Protein AF-A0A967IRJ4-F1 (afdb_monomer)

Mean predicted aligned error: 6.06 Å

Foldseek 3Di:
DDPQQDFKDKDFPVDDDDPVQVVQWDFPDDDPGITIIGRNNHDHQKAWAQAEDEDQDPVVVVVCVVVVVDDPNHYDYFHPVVDVVVDDDDRAFHWDWDWPDDDDQDTDIDIGGPDHIDMDGPDDDDPPDWDDDVNHTDDDTD

Structure (mmCIF, N/CA/C/O backbone):
data_AF-A0A967IRJ4-F1
#
_entry.id   AF-A0A967IRJ4-F1
#
loop_
_atom_site.group_PDB
_atom_site.id
_atom_site.type_symbol
_atom_site.label_atom_id
_atom_site.label_alt_id
_atom_site.label_comp_id
_atom_site.label_asym_id
_atom_site.label_entity_id
_atom_site.label_seq_id
_atom_site.pdbx_PDB_ins_code
_atom_site.Cartn_x
_atom_site.Cartn_y
_atom_site.Cartn_z
_atom_site.occupancy
_atom_site.B_iso_or_equiv
_atom_site.auth_seq_id
_atom_site.auth_comp_id
_atom_site.auth_asym_id
_atom_site.auth_atom_id
_atom_site.pdbx_PDB_model_num
ATOM 1 N N . MET A 1 1 ? 10.699 7.679 -10.648 1.00 44.59 1 MET A N 1
ATOM 2 C CA . MET A 1 1 ? 9.429 7.445 -9.926 1.00 44.59 1 MET A CA 1
ATOM 3 C C . MET A 1 1 ? 9.327 5.943 -9.768 1.00 44.59 1 MET A C 1
ATOM 5 O O . MET A 1 1 ? 9.121 5.266 -10.766 1.00 44.59 1 MET A O 1
ATOM 9 N N . SER A 1 2 ? 9.606 5.422 -8.573 1.00 51.16 2 SER A N 1
ATOM 10 C CA . SER A 1 2 ? 9.654 3.974 -8.363 1.00 51.16 2 SER A CA 1
ATOM 11 C C . SER A 1 2 ? 8.252 3.372 -8.513 1.00 51.16 2 SER A C 1
ATOM 13 O O . SER A 1 2 ? 7.285 3.849 -7.915 1.00 51.16 2 SER A O 1
ATOM 15 N N . MET A 1 3 ? 8.134 2.359 -9.369 1.00 68.62 3 MET A N 1
ATOM 16 C CA . MET A 1 3 ? 6.895 1.634 -9.642 1.00 68.62 3 MET A CA 1
ATOM 17 C C . MET A 1 3 ? 6.797 0.436 -8.695 1.00 68.62 3 MET A C 1
ATOM 19 O O . MET A 1 3 ? 7.109 -0.695 -9.062 1.00 68.62 3 MET A O 1
ATOM 23 N N . PHE A 1 4 ? 6.392 0.686 -7.450 1.00 75.50 4 PHE A N 1
ATOM 24 C CA . PHE A 1 4 ? 6.423 -0.337 -6.400 1.00 75.50 4 PHE A CA 1
ATOM 25 C C . PHE A 1 4 ? 5.497 -1.521 -6.668 1.00 75.50 4 PHE A C 1
ATOM 27 O O . PHE A 1 4 ? 5.824 -2.621 -6.262 1.00 75.50 4 PHE A O 1
ATOM 34 N N . ASN A 1 5 ? 4.387 -1.348 -7.382 1.00 80.81 5 ASN A N 1
ATOM 35 C CA . ASN A 1 5 ? 3.480 -2.449 -7.726 1.00 80.81 5 ASN A CA 1
ATOM 36 C C . ASN A 1 5 ? 3.791 -3.106 -9.088 1.00 80.81 5 ASN A C 1
ATOM 38 O O . ASN A 1 5 ? 3.010 -3.931 -9.565 1.00 80.81 5 ASN A O 1
ATOM 42 N N . VAL A 1 6 ? 4.915 -2.759 -9.728 1.00 86.00 6 VAL A N 1
ATOM 43 C CA . VAL A 1 6 ? 5.330 -3.331 -11.015 1.00 86.00 6 VAL A CA 1
ATOM 44 C C . VAL A 1 6 ? 6.453 -4.327 -10.783 1.00 86.00 6 VAL A C 1
ATOM 46 O O . VAL A 1 6 ? 7.589 -3.948 -10.507 1.00 86.00 6 VAL A O 1
ATOM 49 N N . ARG A 1 7 ? 6.128 -5.616 -10.925 1.00 88.81 7 ARG A N 1
ATOM 50 C CA . ARG A 1 7 ? 7.097 -6.712 -10.787 1.00 88.81 7 ARG A CA 1
ATOM 51 C C . ARG A 1 7 ? 7.935 -6.937 -12.040 1.00 88.81 7 ARG A C 1
ATOM 53 O O . ARG A 1 7 ? 9.100 -7.290 -11.932 1.00 88.81 7 ARG A O 1
ATOM 60 N N . TYR A 1 8 ? 7.359 -6.743 -13.222 1.00 90.75 8 TYR A N 1
ATOM 61 C CA . TYR A 1 8 ? 8.046 -6.985 -14.488 1.00 90.75 8 TYR A CA 1
ATOM 62 C C . TYR A 1 8 ? 8.024 -5.733 -15.347 1.00 90.75 8 TYR A C 1
ATOM 64 O O . TYR A 1 8 ? 6.965 -5.148 -15.571 1.00 90.75 8 TYR A O 1
ATOM 72 N N . LEU A 1 9 ? 9.192 -5.351 -15.849 1.00 89.69 9 LEU A N 1
ATOM 73 C CA . LEU A 1 9 ? 9.368 -4.189 -16.701 1.00 89.69 9 LEU A CA 1
ATOM 74 C C . LEU A 1 9 ? 9.889 -4.640 -18.068 1.00 89.69 9 LEU A C 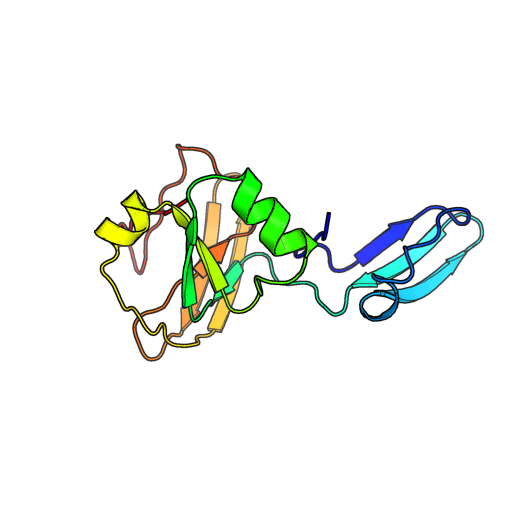1
ATOM 76 O O . LEU A 1 9 ? 10.937 -5.274 -18.166 1.00 89.69 9 LEU A O 1
ATOM 80 N N . VAL A 1 10 ? 9.159 -4.296 -19.128 1.00 91.00 10 VAL A N 1
ATOM 81 C CA . VAL A 1 10 ? 9.575 -4.540 -20.514 1.00 91.00 10 VAL A CA 1
ATOM 82 C C . VAL A 1 10 ? 9.947 -3.208 -21.146 1.00 91.00 10 VAL A C 1
ATOM 84 O O . VAL A 1 10 ? 9.111 -2.312 -21.236 1.00 91.00 10 VAL A O 1
ATOM 87 N N . VAL A 1 11 ? 11.195 -3.079 -21.594 1.00 90.50 11 VAL A N 1
ATOM 88 C CA . VAL A 1 11 ? 11.713 -1.847 -22.210 1.00 90.50 11 VAL A CA 1
ATOM 89 C C . VAL A 1 11 ? 12.342 -2.108 -23.578 1.00 90.50 11 VAL A C 1
ATOM 91 O O . VAL A 1 11 ? 12.815 -3.218 -23.843 1.00 90.50 11 VAL A O 1
ATOM 94 N N . PRO A 1 12 ? 12.397 -1.094 -24.464 1.00 89.94 12 PRO A N 1
ATOM 95 C CA . PRO A 1 12 ? 13.128 -1.194 -25.720 1.00 89.94 12 PRO A CA 1
ATOM 96 C C . PRO A 1 12 ? 14.635 -1.427 -25.501 1.00 89.94 12 PRO A C 1
ATOM 98 O O . PRO A 1 12 ? 15.198 -0.924 -24.528 1.00 89.94 12 PRO A O 1
ATOM 101 N N . PRO A 1 13 ? 15.353 -2.064 -26.447 1.00 84.81 13 PRO A N 1
ATOM 102 C CA . PRO A 1 13 ? 16.768 -2.402 -26.286 1.00 84.81 13 PRO A CA 1
ATOM 103 C C . PRO A 1 13 ? 17.715 -1.211 -26.133 1.00 84.81 13 PRO A C 1
ATOM 105 O O . PRO A 1 13 ? 18.868 -1.417 -25.779 1.00 84.81 13 PRO A O 1
ATOM 108 N N . LYS A 1 14 ? 17.282 0.014 -26.447 1.00 83.19 14 LYS A N 1
ATOM 109 C CA . LYS A 1 14 ? 18.102 1.230 -26.318 1.00 83.19 14 LYS A CA 1
ATOM 110 C C . LYS A 1 14 ? 17.906 1.950 -24.982 1.00 83.19 14 LYS A C 1
ATOM 112 O O . LYS A 1 14 ? 18.618 2.910 -24.717 1.00 83.19 14 LYS A O 1
ATOM 117 N N . MET A 1 15 ? 16.950 1.511 -24.167 1.00 80.62 15 MET A N 1
ATOM 118 C CA . MET A 1 15 ? 16.693 2.087 -22.855 1.00 80.62 15 MET A CA 1
ATOM 119 C C . MET A 1 15 ? 17.561 1.379 -21.813 1.00 80.62 15 MET A C 1
ATOM 121 O O . MET A 1 15 ? 17.543 0.152 -21.706 1.00 80.62 15 MET A O 1
ATOM 125 N N . SER A 1 16 ? 18.339 2.156 -21.069 1.00 68.62 16 SER A N 1
ATOM 126 C CA . SER A 1 16 ? 19.057 1.713 -19.875 1.00 68.62 16 SER A CA 1
ATOM 127 C C . SER A 1 16 ? 18.262 2.120 -18.638 1.00 68.62 16 SER A C 1
ATOM 129 O O . SER A 1 16 ? 17.796 3.258 -18.557 1.00 68.62 16 SER A O 1
ATOM 131 N N . ILE A 1 17 ? 18.106 1.194 -17.695 1.00 70.56 17 ILE A N 1
ATOM 132 C CA . ILE A 1 17 ? 17.613 1.497 -16.349 1.00 70.56 17 ILE A CA 1
ATOM 133 C C . ILE A 1 17 ? 18.739 2.251 -15.623 1.00 70.56 17 ILE A C 1
ATOM 135 O O . ILE A 1 17 ? 19.912 1.979 -15.867 1.00 70.56 17 ILE A O 1
ATOM 139 N N . ALA A 1 18 ? 18.414 3.272 -14.830 1.00 66.31 18 ALA A N 1
ATOM 140 C CA . ALA A 1 18 ? 19.432 4.083 -14.164 1.00 66.31 18 ALA A CA 1
ATOM 141 C C . ALA A 1 18 ? 20.191 3.257 -13.107 1.00 66.31 18 ALA A C 1
ATOM 143 O O . ALA A 1 18 ? 19.589 2.432 -12.429 1.00 66.31 18 ALA A O 1
ATOM 144 N N . LEU A 1 19 ? 21.486 3.533 -12.912 1.00 50.53 19 LEU A N 1
ATOM 145 C CA . LEU A 1 19 ? 22.388 2.796 -12.005 1.00 50.53 19 LEU A CA 1
ATOM 146 C C . LEU A 1 19 ? 21.870 2.650 -10.557 1.00 50.53 19 LEU A C 1
ATOM 148 O O . LEU A 1 19 ? 22.188 1.673 -9.898 1.00 50.53 19 LEU A O 1
ATOM 152 N N . GLN A 1 20 ? 21.060 3.594 -10.057 1.00 55.66 20 GLN A N 1
ATOM 153 C CA . GLN A 1 20 ? 20.443 3.504 -8.719 1.00 55.66 20 GLN A CA 1
ATOM 154 C C . GLN A 1 20 ? 19.304 2.475 -8.639 1.00 55.66 20 GLN A C 1
ATOM 156 O O . GLN A 1 20 ? 18.956 2.010 -7.558 1.00 55.66 20 GLN A O 1
ATOM 161 N N . GLU A 1 21 ? 18.702 2.133 -9.775 1.00 61.75 21 GLU A N 1
ATOM 162 C CA . GLU A 1 21 ? 17.652 1.124 -9.878 1.00 61.75 21 GLU A CA 1
ATOM 163 C C . GLU A 1 21 ? 18.240 -0.252 -10.239 1.00 61.75 21 GLU A C 1
ATOM 165 O O . GLU A 1 21 ? 17.632 -1.258 -9.898 1.00 61.75 21 GLU A O 1
ATOM 170 N N . GLU A 1 22 ? 19.430 -0.339 -10.846 1.00 61.41 22 GLU A N 1
ATOM 171 C CA . GLU A 1 22 ? 20.022 -1.616 -11.293 1.00 61.41 22 GLU A CA 1
ATOM 172 C C . GLU A 1 22 ? 20.113 -2.686 -10.189 1.00 61.41 22 GLU A C 1
ATOM 174 O O . GLU A 1 22 ? 19.822 -3.849 -10.462 1.00 61.41 22 GLU A O 1
ATOM 179 N N . ASP A 1 23 ? 20.392 -2.313 -8.935 1.00 68.31 23 ASP A N 1
ATOM 180 C CA . ASP A 1 23 ? 20.453 -3.270 -7.815 1.00 68.31 23 ASP A CA 1
ATOM 181 C C . ASP A 1 23 ? 19.092 -3.924 -7.497 1.00 68.31 23 ASP A C 1
ATOM 183 O O . ASP A 1 23 ? 19.030 -5.039 -6.970 1.00 68.31 23 ASP A O 1
ATOM 187 N N . ASN A 1 24 ? 17.987 -3.257 -7.844 1.00 79.62 24 ASN A N 1
ATOM 188 C CA . ASN A 1 24 ? 16.626 -3.754 -7.637 1.00 79.62 24 ASN A CA 1
ATOM 189 C C . ASN A 1 24 ? 16.044 -4.457 -8.872 1.00 79.62 24 ASN A C 1
ATOM 191 O O . ASN A 1 24 ? 15.029 -5.144 -8.741 1.00 79.62 24 ASN A O 1
ATOM 195 N N . TYR A 1 25 ? 16.656 -4.302 -10.051 1.00 85.50 25 TYR A N 1
ATOM 196 C CA . TYR A 1 25 ? 16.142 -4.836 -11.312 1.00 85.50 25 TYR A CA 1
ATOM 197 C C . TYR A 1 25 ? 17.085 -5.876 -11.917 1.00 85.50 25 TYR A C 1
ATOM 199 O O . TYR A 1 25 ? 18.168 -5.571 -12.406 1.00 85.50 25 TYR A O 1
ATOM 207 N N . GLU A 1 26 ? 16.626 -7.121 -11.982 1.00 89.38 26 GLU A N 1
ATOM 208 C CA . GLU A 1 26 ? 17.363 -8.211 -12.617 1.00 89.38 26 GLU A CA 1
ATOM 209 C C . GLU A 1 26 ? 16.936 -8.383 -14.076 1.00 89.38 26 GLU A C 1
ATOM 211 O O . GLU A 1 26 ? 15.749 -8.526 -14.366 1.00 89.38 26 GLU A O 1
ATOM 216 N N . LEU A 1 27 ? 17.891 -8.415 -15.010 1.00 90.12 27 LEU A N 1
ATOM 217 C CA . LEU A 1 27 ? 17.604 -8.759 -16.403 1.00 90.12 27 LEU A CA 1
ATOM 218 C C . LEU A 1 27 ? 17.282 -10.258 -16.514 1.00 90.12 27 LEU A C 1
ATOM 220 O O . LEU A 1 27 ? 18.178 -11.094 -16.434 1.00 90.12 27 LEU A O 1
ATOM 224 N N . LEU A 1 28 ? 16.017 -10.593 -16.772 1.00 92.19 28 LEU A N 1
ATOM 225 C CA . LEU A 1 28 ? 15.575 -11.978 -16.964 1.00 92.19 28 LEU A CA 1
ATOM 226 C C . LEU A 1 28 ? 15.734 -12.457 -18.411 1.00 92.19 28 LEU A C 1
ATOM 228 O O . LEU A 1 28 ? 16.013 -13.627 -18.660 1.00 92.19 28 LE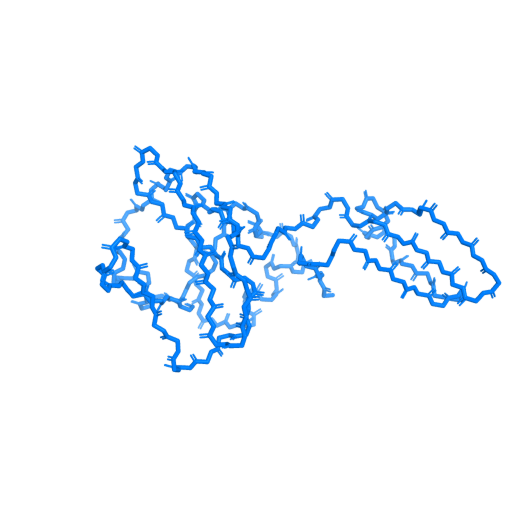U A O 1
ATOM 232 N N . SER A 1 29 ? 15.492 -11.576 -19.386 1.00 91.88 29 SER A N 1
ATOM 233 C CA . SER A 1 29 ? 15.537 -11.929 -20.810 1.00 91.88 29 SER A CA 1
ATOM 234 C C . SER A 1 29 ? 15.795 -10.705 -21.686 1.00 91.88 29 SER A C 1
ATOM 236 O O . SER A 1 29 ? 15.345 -9.602 -21.381 1.00 91.88 29 SER A O 1
ATOM 238 N N . ALA A 1 30 ? 16.480 -10.898 -22.811 1.00 91.69 30 ALA A N 1
ATOM 239 C CA . ALA A 1 30 ? 16.663 -9.880 -23.837 1.00 91.69 30 ALA A CA 1
ATOM 240 C C . ALA A 1 30 ? 16.494 -10.492 -25.232 1.00 91.69 30 ALA A C 1
ATOM 242 O O . ALA A 1 30 ? 16.936 -11.610 -25.490 1.00 91.69 30 ALA A O 1
ATOM 243 N N . GLY A 1 31 ? 15.871 -9.738 -26.135 1.00 90.06 31 GLY A N 1
ATOM 244 C CA . GLY A 1 31 ? 15.686 -10.096 -27.537 1.00 90.06 31 GLY A CA 1
ATOM 245 C C . GLY A 1 31 ? 15.881 -8.892 -28.457 1.00 90.06 31 GLY A C 1
ATOM 246 O O . GLY A 1 31 ? 16.149 -7.778 -28.011 1.00 90.06 31 GLY A O 1
ATOM 247 N N . THR A 1 32 ? 15.708 -9.092 -29.765 1.00 88.44 32 THR A N 1
ATOM 248 C CA . THR A 1 32 ? 15.956 -8.056 -30.787 1.00 88.44 32 THR A CA 1
ATOM 249 C C . THR A 1 32 ? 15.110 -6.789 -30.597 1.00 88.44 32 THR A C 1
ATOM 251 O O . THR A 1 32 ? 15.524 -5.710 -31.009 1.00 88.44 32 THR A O 1
ATOM 254 N N . GLY A 1 33 ? 13.942 -6.903 -29.957 1.00 92.50 33 GLY A N 1
ATOM 255 C CA . GLY A 1 33 ? 13.012 -5.791 -29.739 1.00 92.50 33 GLY A CA 1
ATOM 256 C C . GLY A 1 33 ? 12.712 -5.458 -28.278 1.00 92.50 33 GLY A C 1
ATOM 257 O O . GLY A 1 33 ? 11.927 -4.545 -28.044 1.00 92.50 33 GLY A O 1
ATOM 258 N N . TYR A 1 34 ? 13.291 -6.166 -27.300 1.00 93.06 34 TYR A N 1
ATOM 259 C CA . TYR A 1 34 ? 12.928 -5.972 -25.894 1.00 93.06 34 TYR A CA 1
ATOM 260 C C . TYR A 1 34 ? 14.031 -6.370 -24.909 1.00 93.06 34 TYR A C 1
ATOM 262 O O . TYR A 1 34 ? 14.907 -7.181 -25.210 1.00 93.06 34 TYR A O 1
ATOM 270 N N . ARG A 1 35 ? 13.919 -5.841 -23.692 1.00 91.62 35 ARG A N 1
ATOM 271 C CA . ARG A 1 35 ? 14.555 -6.354 -22.478 1.00 91.62 35 ARG A CA 1
ATOM 272 C C . ARG A 1 35 ? 13.487 -6.499 -21.400 1.00 91.62 35 ARG A C 1
ATOM 274 O O . ARG A 1 35 ? 12.675 -5.592 -21.231 1.00 91.62 35 ARG A O 1
ATOM 281 N N . LEU A 1 36 ? 13.479 -7.635 -20.717 1.00 91.75 36 LEU A N 1
ATOM 282 C CA . LEU A 1 36 ? 12.583 -7.957 -19.613 1.00 91.75 36 LEU A CA 1
ATOM 283 C C . LEU A 1 36 ? 13.382 -7.947 -18.314 1.00 91.75 36 LEU A C 1
ATOM 285 O O . LEU A 1 36 ? 14.312 -8.739 -18.156 1.00 91.75 36 LEU A O 1
ATOM 289 N N . TYR A 1 37 ? 12.969 -7.092 -17.391 1.00 91.44 37 TYR A N 1
ATOM 290 C CA . TYR A 1 37 ? 13.539 -6.980 -16.059 1.00 91.44 37 TYR A CA 1
ATOM 291 C C . TYR A 1 37 ? 12.525 -7.418 -15.000 1.00 91.44 37 TYR A C 1
ATOM 293 O O . TYR A 1 37 ? 11.331 -7.148 -15.143 1.00 91.44 37 TYR A O 1
ATOM 301 N N . GLU A 1 38 ? 12.992 -8.061 -13.933 1.00 90.75 38 GLU A N 1
ATOM 302 C CA . GLU A 1 38 ? 12.224 -8.289 -12.707 1.00 90.75 38 GLU A CA 1
ATOM 303 C C . GLU A 1 38 ? 12.637 -7.282 -11.636 1.00 90.75 38 GLU A C 1
ATOM 305 O O . GLU A 1 38 ? 13.808 -7.196 -11.275 1.00 90.75 38 GLU A O 1
ATOM 310 N N . ASN A 1 39 ? 11.660 -6.539 -11.123 1.00 89.31 39 ASN A N 1
ATOM 311 C CA . ASN A 1 39 ? 11.795 -5.689 -9.953 1.00 89.31 39 ASN A CA 1
ATOM 312 C C . ASN A 1 39 ? 11.717 -6.551 -8.685 1.00 89.31 39 ASN A C 1
ATOM 314 O O . ASN A 1 39 ? 10.637 -6.988 -8.279 1.00 89.31 39 ASN A O 1
ATOM 318 N N . ARG A 1 40 ? 12.857 -6.778 -8.037 1.00 87.50 40 ARG A N 1
ATOM 319 C CA . ARG A 1 40 ? 12.964 -7.584 -6.813 1.00 87.50 40 ARG A CA 1
ATOM 320 C C . ARG A 1 40 ? 12.435 -6.870 -5.569 1.00 87.50 40 ARG A C 1
ATOM 322 O O . ARG A 1 40 ? 12.179 -7.530 -4.565 1.00 87.50 40 ARG A O 1
ATOM 329 N N . SER A 1 41 ? 12.239 -5.554 -5.632 1.00 85.38 41 SER A N 1
ATOM 330 C CA . SER A 1 41 ? 11.656 -4.754 -4.551 1.00 85.38 41 SER A CA 1
ATOM 331 C C . SER A 1 41 ? 10.176 -4.430 -4.776 1.00 85.38 41 SER A C 1
ATOM 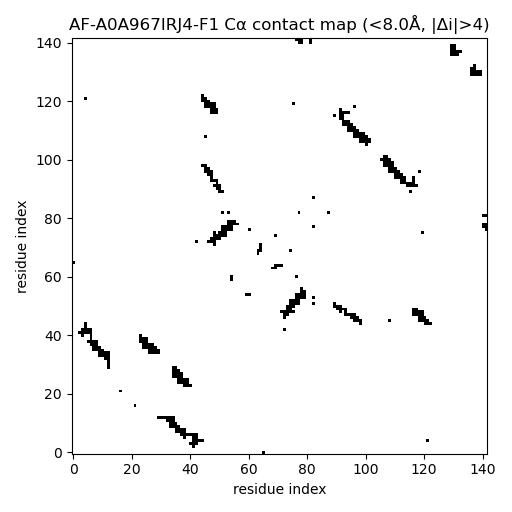333 O O . SER A 1 41 ? 9.610 -3.599 -4.062 1.00 85.38 41 SER A O 1
ATOM 335 N N . SER A 1 42 ? 9.515 -5.095 -5.736 1.00 89.38 42 SER A N 1
ATOM 336 C CA . SER A 1 42 ? 8.088 -4.878 -5.974 1.00 89.38 42 SER A CA 1
ATOM 337 C C . SER A 1 42 ? 7.239 -5.320 -4.776 1.00 89.38 42 SER A C 1
ATOM 339 O O . SER A 1 42 ? 7.357 -6.449 -4.293 1.00 89.38 42 SER A O 1
ATOM 341 N N . LEU A 1 43 ? 6.339 -4.446 -4.347 1.00 91.56 43 LEU A N 1
ATOM 342 C CA . LEU A 1 43 ? 5.278 -4.695 -3.387 1.00 91.56 43 LEU A CA 1
ATOM 343 C C . LEU A 1 43 ? 4.035 -5.259 -4.105 1.00 91.56 43 LEU A C 1
ATOM 345 O O . LEU A 1 43 ? 3.792 -4.956 -5.277 1.00 91.56 43 LEU A O 1
ATOM 349 N N . PRO A 1 44 ? 3.228 -6.098 -3.433 1.00 92.50 44 PRO A N 1
ATOM 350 C CA . PRO A 1 44 ? 1.969 -6.590 -3.994 1.00 92.50 44 PRO A CA 1
ATOM 351 C C . PRO A 1 44 ? 0.942 -5.454 -4.147 1.00 92.50 44 PRO A C 1
ATOM 353 O O . PRO A 1 44 ? 1.163 -4.338 -3.697 1.00 92.50 44 PRO A O 1
ATOM 356 N N . LEU A 1 45 ? -0.233 -5.742 -4.722 1.00 92.25 45 LEU A N 1
ATOM 357 C CA . LEU A 1 45 ? -1.332 -4.764 -4.816 1.00 92.25 45 LEU A CA 1
ATOM 358 C C . LEU A 1 45 ? -1.732 -4.191 -3.447 1.00 92.25 45 LEU A C 1
ATOM 360 O O . LEU A 1 45 ? -2.071 -3.017 -3.337 1.00 92.25 45 LEU A O 1
ATOM 364 N N . ALA A 1 46 ? -1.718 -5.034 -2.415 1.00 95.06 46 ALA A N 1
ATOM 365 C CA . ALA A 1 46 ? -2.025 -4.639 -1.053 1.00 95.06 46 ALA A CA 1
ATOM 366 C C . ALA A 1 46 ? -1.093 -5.339 -0.064 1.00 95.06 46 ALA A C 1
ATOM 368 O O . ALA A 1 46 ? -0.854 -6.544 -0.187 1.00 95.06 46 ALA A O 1
ATOM 369 N N . TRP A 1 47 ? -0.586 -4.595 0.916 1.00 95.88 47 TRP A N 1
ATOM 370 C CA . TRP A 1 47 ? 0.385 -5.082 1.898 1.00 95.88 47 TRP A CA 1
ATOM 371 C C . TRP A 1 47 ? 0.158 -4.457 3.280 1.00 95.88 47 TRP A C 1
ATOM 373 O O . TRP A 1 47 ? -0.440 -3.383 3.382 1.00 95.88 47 TRP A O 1
ATOM 383 N N . PRO A 1 48 ? 0.600 -5.132 4.357 1.00 96.44 48 PRO A N 1
ATOM 384 C CA . PRO A 1 48 ? 0.584 -4.562 5.695 1.00 96.44 48 PRO A CA 1
ATOM 385 C C . PRO A 1 48 ? 1.743 -3.578 5.882 1.00 96.44 48 PRO A C 1
ATOM 387 O O . PRO A 1 48 ? 2.841 -3.807 5.379 1.00 96.44 48 PRO A O 1
ATOM 390 N N . VAL A 1 49 ? 1.518 -2.541 6.681 1.00 95.00 49 VAL A N 1
ATOM 391 C CA . VAL A 1 49 ? 2.568 -1.639 7.178 1.00 95.00 49 VAL A CA 1
ATOM 392 C C . VAL A 1 49 ? 2.576 -1.643 8.700 1.00 95.00 49 VAL A C 1
ATOM 394 O O . VAL A 1 49 ? 1.568 -1.946 9.341 1.00 95.00 49 VAL A O 1
ATOM 397 N N . GLN A 1 50 ? 3.721 -1.316 9.288 1.00 94.19 50 GLN A N 1
ATOM 398 C CA . GLN A 1 50 ? 3.930 -1.362 10.736 1.00 94.19 50 GLN A CA 1
ATOM 399 C C . GLN A 1 50 ? 4.009 0.042 11.350 1.00 94.19 50 GLN A C 1
ATOM 401 O O . GLN A 1 50 ? 3.910 0.196 12.571 1.00 94.19 50 GLN A O 1
ATOM 406 N N . ARG A 1 51 ? 4.150 1.077 10.514 1.00 92.94 51 ARG A N 1
ATOM 407 C CA . ARG A 1 51 ? 4.259 2.467 10.951 1.00 92.94 51 ARG A CA 1
ATOM 408 C C . ARG A 1 51 ? 3.459 3.407 10.057 1.00 92.94 51 ARG A C 1
ATOM 410 O O . ARG A 1 51 ? 3.439 3.263 8.839 1.00 92.94 51 ARG A O 1
ATOM 417 N N . LEU A 1 52 ? 2.832 4.397 10.683 1.00 92.69 52 LEU A N 1
ATOM 418 C CA . LEU A 1 52 ? 2.213 5.525 9.997 1.00 92.69 52 LEU A CA 1
ATOM 419 C C . LEU A 1 52 ? 3.077 6.767 10.189 1.00 92.69 52 LEU A C 1
ATOM 421 O O . LEU A 1 52 ? 3.582 7.013 11.289 1.00 92.69 52 LEU A O 1
ATOM 425 N N . VAL A 1 53 ? 3.237 7.537 9.121 1.00 91.25 53 VAL A N 1
ATOM 426 C CA . VAL A 1 53 ? 3.972 8.800 9.115 1.00 91.25 53 VAL A CA 1
ATOM 427 C C . VAL A 1 53 ? 3.039 9.876 8.578 1.00 91.25 53 VAL A C 1
ATOM 429 O O . VAL A 1 53 ? 2.416 9.702 7.532 1.00 91.25 53 VAL A O 1
ATOM 432 N N . SER A 1 54 ? 2.901 10.968 9.327 1.00 91.38 54 SER A N 1
ATOM 433 C CA . SER A 1 54 ? 2.061 12.089 8.923 1.00 91.38 54 SER A CA 1
ATOM 434 C C . SER A 1 54 ? 2.798 13.002 7.951 1.00 91.38 54 SER A C 1
ATOM 436 O O . SER A 1 54 ? 3.953 13.343 8.203 1.00 91.38 54 SER A O 1
ATOM 438 N N . TYR A 1 55 ? 2.113 13.456 6.906 1.00 89.50 55 TYR A N 1
ATOM 439 C CA . TYR A 1 55 ? 2.645 14.424 5.945 1.00 89.50 55 TYR A CA 1
ATOM 440 C C . TYR A 1 55 ? 1.669 15.577 5.714 1.00 89.50 55 TYR A C 1
ATOM 442 O O . TYR A 1 55 ? 0.455 15.421 5.874 1.00 89.50 55 TYR A O 1
ATOM 450 N N . THR A 1 56 ? 2.208 16.729 5.303 1.00 88.12 56 THR A N 1
ATOM 451 C CA . THR A 1 56 ? 1.401 17.929 5.036 1.00 88.12 56 THR A CA 1
ATOM 452 C C . THR A 1 56 ? 0.840 17.947 3.615 1.00 88.12 56 THR A C 1
ATOM 454 O O . THR A 1 56 ? -0.228 18.507 3.370 1.00 88.12 56 THR A O 1
ATOM 457 N N . GLY A 1 57 ? 1.512 17.274 2.675 1.00 88.44 57 GLY A N 1
ATOM 458 C CA . GLY A 1 57 ? 1.029 17.139 1.310 1.00 88.44 57 GLY A CA 1
ATOM 459 C C . GLY A 1 57 ? 1.773 16.104 0.475 1.00 88.44 57 GLY A C 1
ATOM 460 O O . GLY A 1 57 ? 2.790 15.536 0.864 1.00 88.44 57 GLY A O 1
ATOM 461 N N . ILE A 1 58 ? 1.259 15.883 -0.736 1.00 86.62 58 ILE A N 1
ATOM 462 C CA . ILE A 1 58 ? 1.787 14.884 -1.676 1.00 86.62 58 ILE A CA 1
ATOM 463 C C . ILE A 1 58 ? 3.212 15.198 -2.163 1.00 86.62 58 ILE A C 1
ATOM 465 O O . ILE A 1 58 ? 3.906 14.300 -2.632 1.00 86.62 58 ILE A O 1
ATOM 469 N N . ALA A 1 59 ? 3.639 16.463 -2.104 1.00 90.12 59 ALA A N 1
ATOM 470 C CA . ALA A 1 59 ? 4.993 16.866 -2.480 1.00 90.12 59 ALA A CA 1
ATOM 471 C C . ALA A 1 59 ? 6.026 16.273 -1.512 1.00 90.12 59 ALA A C 1
ATOM 473 O O . ALA A 1 59 ? 6.949 15.608 -1.972 1.00 90.12 59 ALA A O 1
ATOM 474 N N . ASP A 1 60 ? 5.791 16.405 -0.205 1.00 90.06 60 ASP A N 1
ATOM 475 C CA . ASP A 1 60 ? 6.659 15.869 0.848 1.00 90.06 60 ASP A CA 1
ATOM 476 C C . ASP A 1 60 ? 6.758 14.342 0.764 1.00 90.06 60 ASP A C 1
ATOM 478 O O . ASP A 1 60 ? 7.843 13.776 0.845 1.00 90.06 60 ASP A O 1
ATOM 482 N N . VAL A 1 61 ? 5.626 13.664 0.528 1.00 89.06 61 VAL A N 1
ATOM 483 C CA . VAL A 1 61 ? 5.606 12.204 0.340 1.00 89.06 61 VAL A CA 1
ATOM 484 C C . VAL A 1 61 ? 6.422 11.814 -0.889 1.00 89.06 61 VAL A C 1
ATOM 486 O O . VAL A 1 61 ? 7.187 10.858 -0.849 1.00 89.06 61 VAL A O 1
ATOM 489 N N . LYS A 1 62 ? 6.287 12.549 -2.001 1.00 87.81 62 LYS A N 1
ATOM 490 C CA . LYS A 1 62 ? 7.082 12.283 -3.207 1.00 87.81 62 LYS A CA 1
ATOM 491 C C . LYS A 1 62 ? 8.569 12.461 -2.937 1.00 87.81 62 LYS A C 1
ATOM 493 O O . LYS A 1 62 ? 9.336 11.605 -3.358 1.00 87.81 62 LYS A O 1
ATOM 498 N N . GLU A 1 63 ? 8.962 13.541 -2.272 1.00 89.94 63 GLU A N 1
ATOM 499 C CA . GLU A 1 63 ? 10.357 13.807 -1.920 1.00 89.94 63 GLU A CA 1
ATOM 500 C C . GLU A 1 63 ? 10.927 12.701 -1.026 1.00 89.94 63 GLU A C 1
ATOM 502 O O . GLU A 1 63 ? 11.942 12.112 -1.391 1.00 89.94 63 GLU A O 1
ATOM 507 N N . ALA A 1 64 ? 10.197 12.308 0.024 1.00 88.25 64 ALA A N 1
ATOM 508 C CA . ALA A 1 64 ? 10.593 11.233 0.938 1.00 88.25 64 ALA A CA 1
ATOM 509 C C . ALA A 1 64 ? 10.737 9.857 0.255 1.00 88.25 64 ALA A C 1
ATOM 511 O O . ALA A 1 64 ? 11.504 8.985 0.668 1.00 88.25 64 ALA A O 1
ATOM 512 N N . MET A 1 65 ? 9.970 9.642 -0.813 1.00 84.38 65 MET A N 1
ATOM 513 C CA . MET A 1 65 ? 10.055 8.441 -1.640 1.00 84.38 65 MET A CA 1
ATOM 514 C C . MET A 1 65 ? 11.201 8.519 -2.661 1.00 84.38 65 MET A C 1
ATOM 516 O O . MET A 1 65 ? 11.697 7.480 -3.092 1.00 84.38 65 MET A O 1
ATOM 520 N N . TYR A 1 66 ? 11.615 9.723 -3.077 1.00 83.81 66 TYR A N 1
ATOM 521 C CA . TYR A 1 66 ? 12.744 9.938 -3.989 1.00 83.81 66 TYR A CA 1
ATOM 522 C C . TYR A 1 66 ? 14.093 9.844 -3.278 1.00 83.81 66 TYR A C 1
ATOM 524 O O . TYR A 1 66 ? 15.020 9.252 -3.826 1.00 83.81 66 TYR A O 1
ATOM 532 N N . ASP A 1 67 ? 14.210 10.410 -2.079 1.00 87.19 67 ASP A N 1
ATOM 533 C CA . ASP A 1 67 ? 15.439 10.379 -1.280 1.00 87.19 67 ASP A CA 1
ATOM 534 C C . ASP A 1 67 ? 15.585 9.102 -0.431 1.00 87.19 67 ASP A C 1
ATOM 536 O O . ASP A 1 67 ? 16.587 8.927 0.263 1.00 87.19 67 ASP A O 1
ATOM 540 N N . CYS A 1 68 ? 14.608 8.192 -0.525 1.00 83.69 68 CYS A N 1
ATOM 541 C CA . CYS A 1 68 ? 14.532 6.939 0.227 1.00 83.69 68 CYS A CA 1
ATOM 542 C C . CYS A 1 68 ? 14.495 7.125 1.757 1.00 83.69 68 CYS A C 1
ATOM 544 O O . CYS A 1 68 ? 14.854 6.205 2.495 1.00 83.69 68 CYS A O 1
ATOM 546 N N . SER A 1 69 ? 14.050 8.285 2.249 1.00 88.56 69 SER A N 1
ATOM 547 C CA . SER A 1 69 ? 13.843 8.529 3.682 1.00 88.56 69 SER A CA 1
ATOM 548 C C . SER A 1 69 ? 12.589 7.847 4.239 1.00 88.56 69 SER A C 1
ATOM 550 O O . SER A 1 69 ? 12.493 7.662 5.453 1.00 88.56 69 SER A O 1
ATOM 552 N N . MET A 1 70 ? 11.662 7.427 3.368 1.00 88.62 70 MET A N 1
ATOM 553 C CA . MET A 1 70 ? 10.489 6.620 3.711 1.00 88.62 70 MET A CA 1
ATOM 554 C C . MET A 1 70 ? 10.568 5.227 3.074 1.00 88.62 70 MET A C 1
ATOM 556 O O . MET A 1 70 ? 10.827 5.091 1.877 1.00 88.62 70 MET A O 1
ATOM 560 N N . ASN A 1 71 ? 10.273 4.181 3.851 1.00 90.31 71 ASN A N 1
ATOM 561 C CA . ASN A 1 71 ? 10.175 2.813 3.337 1.00 90.31 71 ASN A CA 1
ATOM 562 C C . ASN A 1 71 ? 8.706 2.421 3.098 1.00 90.31 71 ASN A C 1
ATOM 564 O O . ASN A 1 71 ? 8.031 2.037 4.052 1.00 90.31 71 ASN A O 1
ATOM 568 N N . PRO A 1 72 ? 8.201 2.399 1.852 1.00 90.81 72 PRO A N 1
ATOM 569 C CA . PRO A 1 72 ? 6.790 2.112 1.571 1.00 90.81 72 PRO A CA 1
ATOM 570 C C . PRO A 1 72 ? 6.365 0.670 1.877 1.00 90.81 72 PRO A C 1
ATOM 572 O O . PRO A 1 72 ? 5.173 0.397 1.988 1.00 90.81 72 PRO A O 1
ATOM 575 N N . GLY A 1 73 ? 7.310 -0.267 2.013 1.00 91.88 73 GLY A N 1
ATOM 576 C CA . GLY A 1 73 ? 7.016 -1.638 2.437 1.00 91.88 73 GLY A CA 1
ATOM 577 C C . GLY A 1 73 ? 6.784 -1.774 3.945 1.00 91.88 73 GLY A C 1
ATOM 578 O O . GLY A 1 73 ? 6.276 -2.802 4.386 1.00 91.88 73 GLY A O 1
ATOM 579 N N . TYR A 1 74 ? 7.155 -0.753 4.724 1.00 93.06 74 TYR A N 1
ATOM 580 C CA . TYR A 1 74 ? 7.079 -0.738 6.189 1.00 93.06 74 TYR A CA 1
ATOM 581 C C . TYR A 1 74 ? 6.215 0.414 6.730 1.00 93.06 74 TYR A C 1
ATOM 583 O O . TYR A 1 74 ? 5.583 0.295 7.783 1.00 93.06 74 TYR A O 1
ATOM 591 N N . GLU A 1 75 ? 6.168 1.527 6.001 1.00 93.56 75 GLU A N 1
ATOM 592 C CA . GLU A 1 75 ? 5.551 2.790 6.388 1.00 93.56 75 GLU A CA 1
ATOM 593 C C . GLU A 1 75 ? 4.430 3.163 5.418 1.00 93.56 75 GLU A C 1
ATOM 595 O O . GLU A 1 75 ? 4.560 2.991 4.205 1.00 93.56 75 GLU A O 1
ATOM 600 N N . ALA A 1 76 ? 3.345 3.729 5.944 1.00 92.94 76 ALA A N 1
ATOM 601 C CA . ALA A 1 76 ? 2.344 4.423 5.141 1.00 92.94 76 ALA A CA 1
ATOM 602 C C . ALA A 1 76 ? 2.317 5.912 5.479 1.00 92.94 76 ALA A C 1
ATOM 604 O O . ALA A 1 76 ? 2.310 6.304 6.649 1.00 92.94 76 ALA A O 1
ATOM 605 N N . ALA A 1 77 ? 2.273 6.723 4.427 1.00 91.88 77 ALA A N 1
ATOM 606 C CA . ALA A 1 77 ? 2.018 8.145 4.522 1.00 91.88 77 ALA A CA 1
ATOM 607 C C . ALA A 1 77 ? 0.517 8.357 4.718 1.00 91.88 77 ALA A C 1
ATOM 609 O O . ALA A 1 77 ? -0.289 7.748 4.015 1.00 91.88 77 ALA A O 1
ATOM 610 N N . VAL A 1 78 ? 0.162 9.207 5.672 1.00 92.31 78 VAL A N 1
ATOM 611 C CA . VAL A 1 78 ? -1.218 9.624 5.933 1.00 92.31 78 VAL A CA 1
ATOM 612 C C . VAL A 1 78 ? -1.254 11.1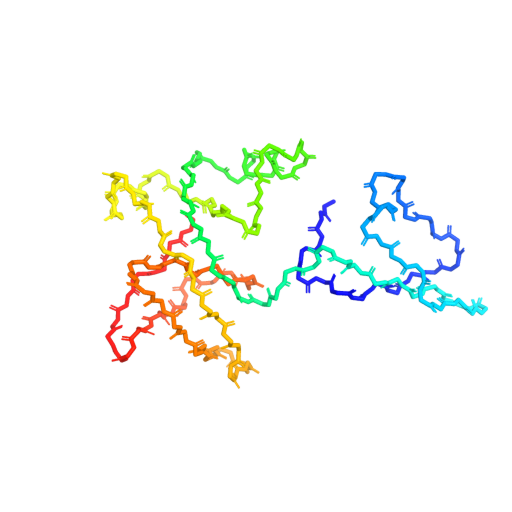26 6.198 1.00 92.31 78 VAL A C 1
ATOM 614 O O . VAL A 1 78 ? -0.299 11.703 6.718 1.00 92.31 78 VAL A O 1
ATOM 617 N N . GLN A 1 79 ? -2.353 11.782 5.859 1.00 91.62 79 GLN A N 1
ATOM 618 C CA . GLN A 1 79 ? -2.567 13.190 6.172 1.00 91.62 79 GLN A CA 1
ATOM 619 C C . GLN A 1 79 ? -2.643 13.402 7.685 1.00 91.62 79 GLN A C 1
ATOM 621 O O . GLN A 1 79 ? -3.153 12.561 8.430 1.00 91.62 79 GLN A O 1
ATOM 626 N N . GLU A 1 80 ? -2.181 14.561 8.156 1.00 90.25 80 GLU A N 1
ATOM 627 C CA . GLU A 1 80 ? -2.183 14.893 9.588 1.00 90.25 80 GLU A CA 1
ATOM 628 C C . GLU A 1 80 ? -3.564 14.759 10.243 1.00 90.25 80 GLU A C 1
ATOM 630 O O . GLU A 1 80 ? -3.678 14.272 11.369 1.00 90.25 80 GLU A O 1
ATOM 635 N N . ASP A 1 81 ? -4.625 15.166 9.547 1.00 90.94 81 ASP A N 1
ATOM 636 C CA . ASP A 1 81 ? -5.983 15.106 10.089 1.00 90.94 81 ASP A CA 1
ATOM 637 C C . ASP A 1 81 ? -6.517 13.678 10.182 1.00 90.94 81 ASP A C 1
ATOM 639 O O . ASP A 1 81 ? -7.236 13.350 11.128 1.00 90.94 81 ASP A O 1
ATOM 643 N N . ASP A 1 82 ? -6.138 12.808 9.251 1.00 91.50 82 ASP A N 1
ATOM 644 C CA . ASP A 1 82 ? -6.451 11.384 9.333 1.00 91.50 82 ASP A CA 1
ATOM 645 C C . ASP A 1 82 ? -5.658 10.722 10.451 1.00 91.50 82 ASP A C 1
ATOM 647 O O . ASP A 1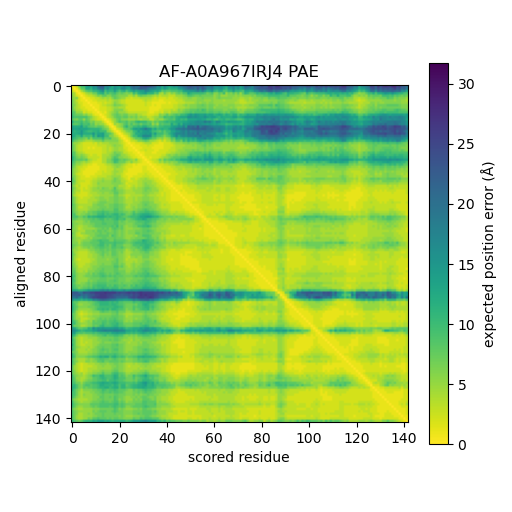 82 ? -6.202 9.942 11.232 1.00 91.50 82 ASP A O 1
ATOM 651 N N . MET A 1 83 ? -4.409 11.133 10.628 1.00 90.19 83 MET A N 1
ATOM 652 C CA . MET A 1 83 ? -3.577 10.623 11.696 1.00 90.19 83 MET A CA 1
ATOM 653 C C . MET A 1 83 ? -4.099 10.995 13.097 1.00 90.19 83 MET A C 1
ATOM 655 O O . MET A 1 83 ? -4.070 10.168 14.013 1.00 90.19 83 MET A O 1
ATOM 659 N N . LYS A 1 84 ? -4.680 12.192 13.266 1.00 88.81 84 LYS A N 1
ATOM 660 C CA . LYS A 1 84 ? -5.402 12.578 14.495 1.00 88.81 84 LYS A CA 1
ATOM 661 C C . LYS A 1 84 ? -6.629 11.695 14.754 1.00 88.81 84 LYS A C 1
ATOM 663 O O . LYS A 1 84 ? -6.895 11.375 15.909 1.00 88.81 84 LYS A O 1
ATOM 668 N N . LYS A 1 85 ? -7.365 11.295 13.707 1.00 89.88 85 LYS A N 1
ATOM 669 C CA . LYS A 1 85 ? -8.538 10.400 13.826 1.00 89.88 85 LYS A CA 1
ATOM 670 C C . LYS A 1 85 ? -8.136 8.971 14.186 1.00 89.88 85 LYS A C 1
ATOM 672 O O . LYS A 1 85 ? -8.857 8.318 14.932 1.00 89.88 85 LYS A O 1
ATOM 677 N N . ILE A 1 86 ? -7.009 8.495 13.652 1.00 88.62 86 ILE A N 1
ATOM 678 C CA . ILE A 1 86 ? -6.465 7.163 13.948 1.00 88.62 86 ILE A CA 1
ATOM 679 C C . ILE A 1 86 ? -6.006 7.085 15.414 1.00 88.62 86 ILE A C 1
ATOM 681 O O . ILE A 1 86 ? -6.231 6.069 16.068 1.00 88.62 86 ILE A O 1
ATOM 685 N N . GLY A 1 87 ? -5.423 8.172 15.936 1.00 81.00 87 GLY A N 1
ATOM 686 C CA . GLY A 1 87 ? -4.926 8.277 17.309 1.00 81.00 87 GLY A CA 1
ATOM 687 C C . GLY A 1 87 ? -3.508 7.715 17.453 1.00 81.00 87 GLY A C 1
ATOM 688 O O . GLY A 1 87 ? -3.259 6.546 17.184 1.00 81.00 87 GLY A O 1
ATOM 689 N N . PHE A 1 88 ? -2.553 8.549 17.873 1.00 65.88 88 PHE A N 1
ATOM 690 C CA . PHE A 1 88 ? -1.145 8.167 18.055 1.00 65.88 88 PHE A CA 1
ATOM 691 C C . PHE A 1 88 ? -0.823 7.669 19.476 1.00 65.88 88 PHE A C 1
ATOM 693 O O . PHE A 1 88 ? -1.447 8.135 20.431 1.00 65.88 88 PHE A O 1
ATOM 700 N N . PRO A 1 89 ? 0.261 6.880 19.649 1.00 57.22 89 PRO A N 1
ATOM 701 C CA . PRO A 1 89 ? 1.029 6.156 18.631 1.00 57.22 89 PRO A CA 1
ATOM 702 C C . PRO A 1 89 ? 0.500 4.729 18.420 1.00 57.22 89 PRO A C 1
ATOM 704 O O . PRO A 1 89 ? 0.328 3.981 19.380 1.00 57.22 89 PRO A O 1
ATOM 707 N N . VAL A 1 90 ? 0.305 4.320 17.161 1.00 62.97 90 VAL A N 1
ATOM 708 C CA . VAL A 1 90 ? -0.061 2.936 16.824 1.00 62.97 90 VAL A CA 1
ATOM 709 C C . VAL A 1 90 ? 1.188 2.203 16.346 1.00 62.97 90 VAL A C 1
ATOM 711 O O . VAL A 1 90 ? 1.582 2.321 15.190 1.00 62.97 90 VAL A O 1
ATOM 714 N N . MET A 1 91 ? 1.835 1.448 17.236 1.00 74.56 91 MET A N 1
ATOM 715 C CA . MET A 1 91 ? 2.674 0.334 16.783 1.00 74.56 91 MET A CA 1
ATOM 716 C C . MET A 1 91 ? 1.733 -0.682 16.143 1.00 74.56 91 MET A C 1
ATOM 718 O O . MET A 1 91 ? 0.935 -1.316 16.835 1.00 74.56 91 MET A O 1
ATOM 722 N N . LEU A 1 92 ? 1.773 -0.771 14.817 1.00 91.25 92 LEU A N 1
ATOM 723 C CA . LEU A 1 92 ? 0.918 -1.678 14.073 1.00 91.25 92 LEU A CA 1
ATOM 724 C C . LEU A 1 92 ? 1.572 -3.052 14.030 1.00 91.25 92 LEU A C 1
ATOM 726 O O . LEU A 1 92 ? 2.776 -3.206 13.821 1.00 91.25 92 LEU A O 1
ATOM 730 N N . SER A 1 93 ? 0.753 -4.069 14.238 1.00 91.94 93 SER A N 1
ATOM 731 C CA . SER A 1 93 ? 1.188 -5.443 14.092 1.00 91.94 93 SER A CA 1
ATOM 732 C C . SER A 1 93 ? 1.502 -5.750 12.632 1.00 91.94 93 SER A C 1
ATOM 734 O O . SER A 1 93 ? 0.761 -5.378 11.720 1.00 91.94 93 SER A O 1
ATOM 736 N N . ASN A 1 94 ? 2.599 -6.470 12.411 1.00 93.19 94 ASN A N 1
ATOM 737 C CA . ASN A 1 94 ? 2.841 -7.069 11.112 1.00 93.19 94 ASN A CA 1
ATOM 738 C C . ASN A 1 94 ? 1.865 -8.236 10.910 1.00 93.19 94 ASN A C 1
ATOM 740 O O . ASN A 1 94 ? 1.736 -9.094 11.785 1.00 93.19 94 ASN A O 1
ATOM 744 N N . GLY A 1 95 ? 1.196 -8.268 9.764 1.00 94.31 95 GLY A N 1
ATOM 745 C CA . GLY A 1 95 ? 0.217 -9.293 9.421 1.00 94.31 95 GLY A CA 1
ATOM 746 C C . GLY A 1 95 ? 0.505 -9.940 8.077 1.00 94.31 95 GLY A C 1
ATOM 747 O O . GLY A 1 95 ? 1.548 -9.739 7.461 1.00 94.31 95 GLY A O 1
ATOM 748 N N . LYS A 1 96 ? -0.448 -10.731 7.599 1.00 96.94 96 LYS A N 1
ATOM 749 C CA . LYS A 1 96 ? -0.464 -11.270 6.240 1.00 96.94 96 LYS A CA 1
ATOM 750 C C . LYS A 1 96 ? -1.644 -10.669 5.502 1.00 96.94 96 LYS A C 1
ATOM 752 O O . LYS A 1 96 ? -2.761 -10.696 6.006 1.00 96.94 96 LYS A O 1
ATOM 757 N N . VAL A 1 97 ? -1.402 -10.183 4.291 1.00 97.56 97 VAL A N 1
ATOM 758 C CA . VAL A 1 97 ? -2.436 -9.675 3.383 1.00 97.56 97 VAL A CA 1
ATOM 759 C C . VAL A 1 97 ? -2.359 -10.486 2.099 1.00 97.56 97 VAL A C 1
ATOM 761 O O . VAL A 1 97 ? -1.284 -10.654 1.526 1.00 97.56 97 VAL A O 1
ATOM 764 N N . ARG A 1 98 ? -3.490 -11.038 1.662 1.00 96.94 98 ARG A N 1
ATOM 765 C CA . ARG A 1 98 ? -3.601 -11.803 0.418 1.00 96.94 98 ARG A CA 1
ATOM 766 C C . ARG A 1 98 ? -4.744 -11.264 -0.418 1.00 96.94 98 ARG A C 1
ATOM 768 O O . ARG A 1 98 ? -5.865 -11.153 0.070 1.00 96.94 98 ARG A O 1
ATOM 775 N N . LEU A 1 99 ? -4.464 -10.978 -1.684 1.00 95.69 99 LEU A N 1
ATOM 776 C CA . LEU A 1 99 ? -5.493 -10.647 -2.658 1.00 95.69 99 LEU A CA 1
ATOM 777 C C . LEU A 1 99 ? -6.312 -11.903 -2.972 1.00 95.69 99 LEU A C 1
ATOM 779 O O . LEU A 1 99 ? -5.755 -12.919 -3.381 1.00 95.69 99 LEU A O 1
ATOM 783 N N . VAL A 1 100 ? -7.622 -11.831 -2.754 1.00 96.94 100 VAL A N 1
ATOM 784 C CA . VAL A 1 100 ? -8.575 -12.898 -3.093 1.00 96.94 100 VAL A CA 1
ATOM 785 C C . VAL A 1 100 ? -9.240 -12.595 -4.426 1.00 96.94 100 VAL A C 1
ATOM 787 O O . VAL A 1 100 ? -9.414 -13.486 -5.249 1.00 96.94 100 VAL A O 1
ATOM 790 N N . GLU A 1 101 ? -9.601 -11.332 -4.644 1.00 95.12 101 GLU A N 1
ATOM 791 C CA . GLU A 1 101 ? -10.326 -10.911 -5.833 1.00 95.12 101 GLU A CA 1
ATOM 792 C C . GLU A 1 101 ? -9.954 -9.479 -6.211 1.00 95.12 101 GLU A C 1
ATOM 794 O O . GLU A 1 101 ? -9.879 -8.604 -5.344 1.00 95.12 101 GLU A O 1
ATOM 799 N N . HIS A 1 102 ? -9.774 -9.243 -7.508 1.00 92.56 102 HIS A N 1
ATOM 800 C CA . HIS A 1 102 ? -9.623 -7.913 -8.079 1.00 92.56 102 HIS A CA 1
ATOM 801 C C . HIS A 1 102 ? -10.447 -7.821 -9.367 1.00 92.56 102 HIS A C 1
ATOM 803 O O . HIS A 1 102 ? -10.143 -8.491 -10.352 1.00 92.56 102 HIS A O 1
ATOM 809 N N . HIS A 1 103 ? -11.513 -7.024 -9.339 1.00 89.25 103 HIS A N 1
ATOM 810 C CA . HIS A 1 103 ? -12.380 -6.755 -10.486 1.00 89.25 103 HIS A CA 1
ATOM 811 C C . HIS A 1 103 ? -12.840 -5.296 -10.484 1.00 89.25 103 HIS A C 1
ATOM 813 O O . HIS A 1 103 ? -12.621 -4.560 -9.521 1.00 89.25 103 HIS A O 1
ATOM 819 N N . ASN A 1 104 ? -13.508 -4.879 -11.563 1.00 83.31 104 ASN A N 1
ATOM 820 C CA . ASN A 1 104 ? -13.995 -3.511 -11.734 1.00 83.31 104 ASN A CA 1
ATOM 821 C C . ASN A 1 104 ? -14.813 -3.042 -10.519 1.00 83.31 104 ASN A C 1
ATOM 823 O O . ASN A 1 104 ? -15.945 -3.478 -10.310 1.00 83.31 104 ASN A O 1
ATOM 827 N N . GLY A 1 105 ? -14.231 -2.128 -9.739 1.00 85.81 105 GLY A N 1
ATOM 828 C CA . GLY A 1 105 ? -14.876 -1.485 -8.595 1.00 85.81 105 GLY A CA 1
ATOM 829 C C . GLY A 1 105 ? -14.888 -2.293 -7.295 1.00 85.81 105 GLY A C 1
ATOM 830 O O . GLY A 1 105 ? -15.587 -1.896 -6.362 1.00 85.81 105 GLY A O 1
ATOM 831 N N . ARG A 1 106 ? -14.149 -3.409 -7.195 1.00 93.06 106 ARG A N 1
ATOM 832 C CA . ARG A 1 106 ? -14.064 -4.173 -5.944 1.00 93.06 106 ARG A CA 1
ATOM 833 C C . ARG A 1 106 ? -12.771 -4.970 -5.811 1.00 93.06 106 ARG A C 1
ATOM 835 O O . ARG A 1 106 ? -12.321 -5.669 -6.715 1.00 93.06 106 ARG A O 1
ATOM 842 N N . ILE A 1 107 ? -12.231 -4.890 -4.601 1.00 95.44 107 ILE A N 1
ATOM 843 C CA . ILE A 1 107 ? -11.037 -5.595 -4.150 1.00 95.44 107 ILE A CA 1
ATOM 844 C C . ILE A 1 107 ? -11.445 -6.388 -2.914 1.00 95.44 107 ILE A C 1
ATOM 846 O O . ILE A 1 107 ? -12.068 -5.843 -1.999 1.00 95.44 107 ILE A O 1
ATOM 850 N N . VAL A 1 108 ? -11.124 -7.678 -2.892 1.00 97.06 108 VAL A N 1
ATOM 851 C CA . VAL A 1 108 ? -11.326 -8.532 -1.720 1.00 97.06 108 VAL A CA 1
ATOM 852 C C . VAL A 1 108 ? -9.966 -8.997 -1.239 1.00 97.06 108 VAL A C 1
ATOM 854 O O . VAL A 1 108 ? -9.213 -9.627 -1.981 1.00 97.06 108 VAL A O 1
ATOM 857 N N . LEU A 1 109 ? -9.666 -8.682 0.017 1.00 97.62 109 LEU A N 1
ATOM 858 C CA . LEU A 1 109 ? -8.441 -9.077 0.694 1.00 97.62 109 LEU A CA 1
ATOM 859 C C . LEU A 1 109 ? -8.785 -10.070 1.802 1.00 97.62 109 LEU A C 1
ATOM 861 O O . LEU A 1 109 ? -9.784 -9.908 2.499 1.00 97.62 109 LEU A O 1
ATOM 865 N N . ASN A 1 110 ? -7.942 -11.081 1.971 1.00 97.88 110 ASN A N 1
ATOM 866 C CA . ASN A 1 110 ? -7.915 -11.915 3.161 1.00 97.88 110 ASN A CA 1
ATOM 867 C C . ASN A 1 110 ? -6.732 -11.472 4.021 1.00 97.88 110 ASN A C 1
ATOM 869 O O . ASN A 1 110 ? -5.592 -11.467 3.545 1.00 97.88 110 ASN A O 1
ATOM 873 N N . THR A 1 111 ? -7.005 -11.106 5.267 1.00 97.06 111 THR A N 1
ATOM 874 C CA . THR A 1 111 ? -6.012 -10.542 6.177 1.00 97.06 111 THR A CA 1
ATOM 875 C C . THR A 1 111 ? -5.944 -11.319 7.479 1.00 97.06 111 THR A C 1
ATOM 877 O O . THR A 1 111 ? -6.972 -11.723 8.010 1.00 97.06 111 THR A O 1
ATOM 880 N N . ASP A 1 112 ? -4.739 -11.480 8.009 1.00 97.31 112 ASP A N 1
ATOM 881 C CA . ASP A 1 112 ? -4.478 -12.126 9.294 1.00 97.31 112 ASP A CA 1
ATOM 882 C C . ASP A 1 112 ? -3.476 -11.269 10.070 1.00 97.31 112 ASP A C 1
ATOM 884 O O . ASP A 1 112 ? -2.343 -11.080 9.619 1.00 97.31 112 ASP A O 1
ATOM 888 N N . PHE A 1 113 ? -3.912 -10.699 11.191 1.00 95.25 113 PHE A N 1
ATOM 889 C CA . PHE A 1 113 ? -3.116 -9.805 12.025 1.00 95.25 113 PHE A CA 1
ATOM 890 C C . PHE A 1 113 ? -3.195 -10.252 13.488 1.00 95.25 113 PHE A C 1
ATOM 892 O O . PHE A 1 113 ? -4.292 -10.506 13.985 1.00 95.25 113 PHE A O 1
ATOM 899 N N . PRO A 1 114 ? -2.065 -10.293 14.218 1.00 93.31 114 PRO A N 1
ATOM 900 C CA . PRO A 1 114 ? -2.069 -10.619 15.641 1.00 93.31 114 PRO A CA 1
ATOM 901 C C . PRO A 1 114 ? -2.525 -9.445 16.531 1.00 93.31 114 PRO A C 1
ATOM 903 O O . PRO A 1 114 ? -2.654 -9.611 17.741 1.00 93.31 114 PRO A O 1
ATOM 906 N N . GLY A 1 115 ? -2.758 -8.259 15.958 1.00 91.12 115 GLY A N 1
ATOM 907 C CA . GLY A 1 115 ? -3.241 -7.067 16.653 1.00 91.12 115 GLY A CA 1
ATOM 908 C C . GLY A 1 115 ? -3.772 -6.016 15.676 1.00 91.12 115 GLY A C 1
ATOM 909 O O . GLY A 1 115 ? -4.211 -6.345 14.576 1.00 91.12 115 GLY A O 1
ATOM 910 N N . SER A 1 116 ? -3.716 -4.738 16.059 1.00 91.00 116 SER A N 1
ATOM 911 C CA . SER A 1 116 ? -4.087 -3.635 15.163 1.00 91.00 116 SER A CA 1
ATOM 912 C C . SER A 1 116 ? -3.209 -3.650 13.914 1.00 91.00 116 SER A C 1
ATOM 914 O O . SER A 1 116 ? -1.984 -3.681 14.021 1.00 91.00 116 SER A O 1
ATOM 916 N N . GLY A 1 117 ? -3.826 -3.648 12.738 1.00 92.31 117 GLY A N 1
ATOM 917 C CA . GLY A 1 117 ? -3.139 -3.677 11.451 1.00 92.31 117 GLY A CA 1
ATOM 918 C C . GLY A 1 117 ? -3.535 -2.490 10.589 1.00 92.31 117 GLY A C 1
ATOM 919 O O . GLY A 1 117 ? -4.612 -1.918 10.758 1.00 92.31 117 GLY A O 1
ATOM 920 N N . PHE A 1 118 ? -2.667 -2.134 9.651 1.00 94.69 118 PHE A N 1
ATOM 921 C CA . PHE A 1 118 ? -2.973 -1.162 8.612 1.00 94.69 118 PHE A CA 1
ATOM 922 C C . PHE A 1 118 ? -2.547 -1.741 7.272 1.00 94.69 118 PHE A C 1
ATOM 924 O O . PHE A 1 118 ? -1.480 -2.348 7.161 1.00 94.69 118 PHE A O 1
ATOM 931 N N . VAL A 1 119 ? -3.408 -1.590 6.272 1.00 95.81 119 VAL A N 1
ATOM 932 C CA . VAL A 1 119 ? -3.206 -2.145 4.936 1.00 95.81 119 VAL A CA 1
ATOM 933 C C . VAL A 1 119 ? -3.144 -0.998 3.949 1.00 95.81 119 VAL A C 1
ATOM 935 O O . VAL A 1 119 ? -4.071 -0.193 3.877 1.00 95.81 119 VAL A O 1
ATOM 938 N N . VAL A 1 120 ? -2.068 -0.951 3.174 1.00 94.88 120 VAL A N 1
ATOM 939 C CA . VAL A 1 120 ? -1.968 -0.081 2.003 1.00 94.88 120 VAL A CA 1
ATOM 940 C C . VAL A 1 120 ? -2.515 -0.838 0.803 1.00 94.88 120 VAL A C 1
ATOM 942 O O . VAL A 1 120 ? -2.257 -2.031 0.653 1.00 94.88 120 VAL A O 1
ATOM 945 N N . VAL A 1 121 ? -3.270 -0.146 -0.049 1.00 93.69 121 VAL A N 1
ATOM 946 C CA . VAL A 1 121 ? -3.741 -0.656 -1.340 1.00 93.69 121 VAL A CA 1
ATOM 947 C C . VAL A 1 121 ? -3.221 0.284 -2.424 1.00 93.69 121 VAL A C 1
ATOM 949 O O . VAL A 1 121 ? -3.608 1.450 -2.463 1.00 93.69 121 VAL A O 1
ATOM 952 N N . ALA A 1 122 ? -2.339 -0.210 -3.294 1.00 89.81 122 ALA A N 1
ATOM 953 C CA . ALA A 1 122 ? -1.748 0.540 -4.405 1.00 89.81 122 ALA A CA 1
ATOM 954 C C . ALA A 1 122 ? -2.696 0.627 -5.605 1.00 89.81 122 ALA A C 1
ATOM 956 O O . ALA A 1 122 ? -2.390 0.151 -6.698 1.00 89.81 122 ALA A O 1
ATOM 957 N N . GLU A 1 123 ? -3.848 1.246 -5.378 1.00 85.94 123 GLU A N 1
ATOM 958 C CA . GLU A 1 123 ? -4.836 1.573 -6.398 1.00 85.94 123 GLU A CA 1
ATOM 959 C C . GLU A 1 123 ? -5.098 3.071 -6.420 1.00 85.94 123 GLU A C 1
ATOM 961 O O . GLU A 1 123 ? -4.886 3.785 -5.434 1.00 85.94 123 GLU A O 1
ATOM 966 N N . GLN A 1 124 ? -5.588 3.563 -7.555 1.00 83.50 124 GLN A N 1
ATOM 967 C CA . GLN A 1 124 ? -5.998 4.954 -7.630 1.00 83.50 124 GLN A CA 1
ATOM 968 C C . GLN A 1 124 ? -7.195 5.183 -6.700 1.00 83.50 124 GLN A C 1
ATOM 970 O O . GLN A 1 124 ? -8.289 4.651 -6.910 1.00 83.50 124 GLN A O 1
ATOM 975 N N . TYR A 1 125 ? -7.004 6.021 -5.680 1.00 81.81 125 TYR A N 1
ATOM 976 C CA . TYR A 1 125 ? -8.108 6.402 -4.817 1.00 81.81 125 TYR A CA 1
ATOM 977 C C . TYR A 1 125 ? -9.117 7.272 -5.577 1.00 81.81 125 TYR A C 1
ATOM 979 O O . TYR A 1 125 ? -8.774 8.265 -6.221 1.00 81.81 125 TYR A O 1
ATOM 987 N N . TYR A 1 126 ? -10.388 6.919 -5.421 1.00 80.75 126 TYR A N 1
ATOM 988 C CA . TYR A 1 126 ? -11.544 7.696 -5.844 1.00 80.75 126 TYR A CA 1
ATOM 989 C C . TYR A 1 126 ? -12.513 7.812 -4.654 1.00 80.75 126 TYR A C 1
ATOM 991 O O . TYR A 1 126 ? -12.763 6.794 -4.004 1.00 80.75 126 TYR A O 1
ATOM 999 N N . PRO A 1 127 ? -13.116 8.984 -4.372 1.00 82.38 127 PRO A N 1
ATOM 1000 C CA . PRO A 1 127 ? -13.978 9.187 -3.196 1.00 82.38 127 PRO A CA 1
ATOM 1001 C C . PRO A 1 127 ? -15.173 8.223 -3.062 1.00 82.38 127 PRO A C 1
ATOM 1003 O O . PRO A 1 127 ? -15.793 8.141 -2.007 1.00 82.38 127 PRO A O 1
ATOM 1006 N N . GLY A 1 128 ? -15.521 7.490 -4.124 1.00 89.06 128 GLY A N 1
ATOM 1007 C CA . GLY A 1 128 ? -16.570 6.469 -4.104 1.00 89.06 128 GLY A CA 1
ATOM 1008 C C . GLY A 1 128 ? -16.197 5.151 -3.410 1.00 89.06 128 GLY A C 1
ATOM 1009 O O . GLY A 1 128 ? -17.096 4.348 -3.147 1.00 89.06 128 GLY A O 1
ATOM 1010 N N . TRP A 1 129 ? -14.916 4.903 -3.112 1.00 92.31 129 TRP A N 1
ATOM 1011 C CA . TRP A 1 129 ? -14.492 3.672 -2.442 1.00 92.31 129 TRP A CA 1
ATOM 1012 C C . TRP A 1 129 ? -15.016 3.593 -1.006 1.00 92.31 129 TRP A C 1
ATOM 1014 O O . TRP A 1 129 ? -15.038 4.569 -0.261 1.00 92.31 129 TRP A O 1
ATOM 1024 N N . LYS A 1 130 ? -15.426 2.387 -0.604 1.00 94.81 130 LYS A N 1
ATOM 1025 C CA . LYS A 1 130 ? -15.861 2.073 0.761 1.00 94.81 130 LYS A CA 1
ATOM 1026 C C . LYS A 1 130 ? -15.141 0.818 1.221 1.00 94.81 130 LYS A C 1
ATOM 1028 O O . LYS A 1 130 ? -15.133 -0.175 0.497 1.00 94.81 130 LYS A O 1
ATOM 1033 N N . ALA A 1 131 ? -14.595 0.847 2.430 1.00 95.19 131 ALA A N 1
ATOM 1034 C CA . ALA A 1 131 ? -13.925 -0.298 3.026 1.00 95.19 131 ALA A CA 1
ATOM 1035 C C . ALA A 1 131 ? -14.799 -0.949 4.102 1.00 95.19 131 ALA A C 1
ATOM 1037 O O . ALA A 1 131 ? -15.595 -0.294 4.783 1.00 95.19 131 ALA A O 1
ATOM 1038 N N . ARG A 1 132 ? -14.657 -2.268 4.240 1.00 97.25 132 ARG A N 1
ATOM 1039 C CA . ARG A 1 132 ? -15.271 -3.054 5.311 1.00 97.25 132 ARG A CA 1
ATOM 1040 C C . ARG A 1 132 ? -14.289 -4.123 5.777 1.00 97.25 132 ARG A C 1
ATOM 1042 O O . ARG A 1 132 ? -13.704 -4.794 4.933 1.00 97.25 132 ARG A O 1
ATOM 1049 N N . VAL A 1 133 ? -14.185 -4.322 7.087 1.00 95.81 133 VAL A N 1
ATOM 1050 C CA . VAL A 1 133 ? -13.506 -5.468 7.712 1.00 95.81 133 VAL A CA 1
ATOM 1051 C C . VAL A 1 133 ? -14.587 -6.344 8.324 1.00 95.81 133 VAL A C 1
ATOM 1053 O O . VAL A 1 133 ? -15.403 -5.854 9.101 1.00 95.81 133 VAL A O 1
ATOM 1056 N N . ASP A 1 134 ? -14.676 -7.603 7.898 1.00 95.56 134 ASP A N 1
ATOM 1057 C CA . ASP A 1 134 ? -15.703 -8.549 8.357 1.00 95.56 134 ASP A CA 1
ATOM 1058 C C . ASP A 1 134 ? -17.126 -7.967 8.340 1.00 95.56 134 ASP A C 1
ATOM 1060 O O . ASP A 1 134 ? -17.906 -8.097 9.280 1.00 95.56 134 ASP A O 1
ATOM 1064 N N . LYS A 1 135 ? -17.469 -7.306 7.222 1.00 95.69 135 LYS A N 1
ATOM 1065 C CA . LYS A 1 135 ? -18.740 -6.592 6.953 1.00 95.69 135 LYS A CA 1
ATOM 1066 C C . LYS A 1 135 ? -18.922 -5.268 7.708 1.00 95.69 135 LYS A C 1
ATOM 1068 O O . LYS A 1 135 ? -19.771 -4.471 7.288 1.00 95.69 135 LYS A O 1
ATOM 1073 N N . THR A 1 1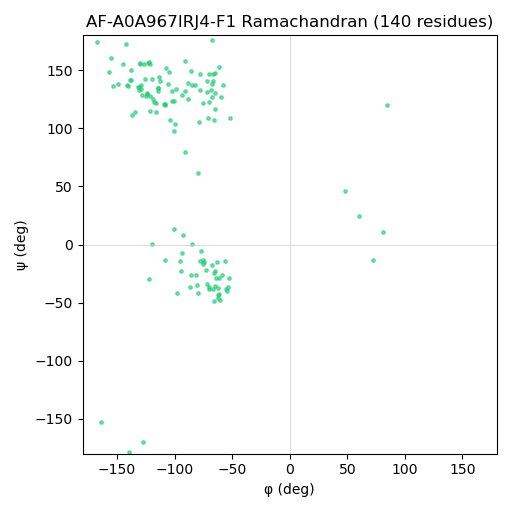36 ? -18.108 -4.993 8.720 1.00 96.75 136 THR A N 1
ATOM 1074 C CA . THR A 1 136 ? -18.109 -3.741 9.483 1.00 96.75 136 THR A CA 1
ATOM 1075 C C . THR A 1 136 ? -17.454 -2.625 8.668 1.00 96.75 136 THR A C 1
ATOM 1077 O O . THR A 1 136 ? -16.306 -2.785 8.255 1.00 96.75 136 THR A O 1
ATOM 1080 N N . PRO A 1 137 ? -18.149 -1.506 8.388 1.00 97.19 137 PRO A N 1
ATOM 1081 C CA . PRO A 1 137 ? -17.552 -0.360 7.707 1.00 97.19 137 PRO A CA 1
ATOM 1082 C C . PRO A 1 137 ? -16.346 0.197 8.462 1.00 97.19 137 PRO A C 1
ATOM 1084 O O . PRO A 1 137 ? -16.402 0.364 9.677 1.00 97.19 137 PRO A O 1
ATOM 1087 N N . VAL A 1 138 ? -15.288 0.520 7.724 1.00 94.94 138 VAL A N 1
ATOM 1088 C CA . VAL A 1 138 ? -14.094 1.193 8.248 1.00 94.94 138 VAL A CA 1
ATOM 1089 C C . VAL A 1 138 ? -13.738 2.384 7.365 1.00 94.94 138 VAL A C 1
ATOM 1091 O O . VAL A 1 138 ? -14.111 2.433 6.188 1.00 94.94 138 VAL A O 1
ATOM 1094 N N . SER A 1 139 ? -13.025 3.348 7.937 1.00 93.44 139 SER A N 1
ATOM 1095 C CA . SER A 1 139 ? -12.509 4.500 7.200 1.00 93.44 139 SER A CA 1
ATOM 1096 C C . SER A 1 139 ? -11.389 4.086 6.248 1.00 93.44 139 SER A C 1
ATOM 1098 O O . SER A 1 139 ? -10.600 3.192 6.553 1.00 93.44 139 SER A O 1
ATOM 1100 N N . ILE A 1 140 ? -11.312 4.769 5.108 1.00 93.38 140 ILE A N 1
ATOM 1101 C CA . ILE A 1 140 ? -10.123 4.790 4.253 1.00 93.38 140 ILE A CA 1
ATOM 1102 C C . ILE A 1 140 ? -9.437 6.126 4.516 1.00 93.38 140 ILE A C 1
ATOM 1104 O O . ILE A 1 140 ? -10.112 7.156 4.520 1.00 93.38 140 ILE A O 1
ATOM 1108 N N . TYR A 1 141 ? -8.132 6.082 4.741 1.00 91.69 141 TYR A N 1
ATOM 1109 C CA . TYR A 1 141 ? -7.299 7.251 5.010 1.00 91.69 141 TYR A CA 1
ATOM 1110 C C . TYR A 1 141 ? -6.421 7.550 3.792 1.00 91.69 141 TYR A C 1
ATOM 1112 O O . TYR A 1 141 ? -6.113 6.629 3.027 1.00 91.69 141 TYR A O 1
ATOM 1120 N N . GLN A 1 142 ? -6.061 8.819 3.602 1.00 84.25 142 GLN A N 1
ATOM 1121 C CA . GLN A 1 142 ? -5.260 9.301 2.469 1.00 84.25 142 GLN A 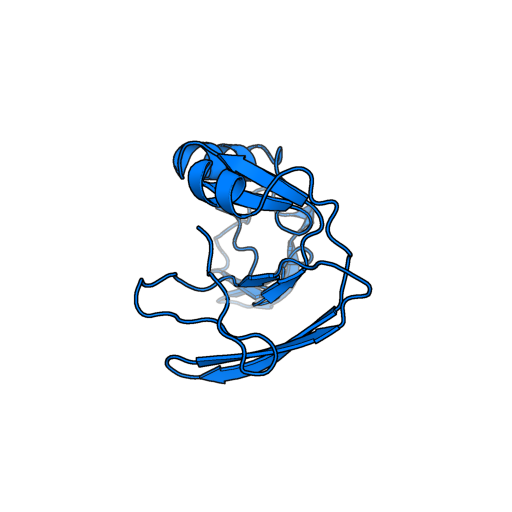CA 1
ATOM 1122 C C . GLN A 1 142 ? -3.987 10.007 2.910 1.00 84.25 142 GLN A C 1
ATOM 1124 O O . GLN A 1 142 ? -3.944 10.467 4.070 1.00 84.25 142 GLN A O 1
#

Solvent-accessible surface area (backbone atoms only — not comparable to full-atom values): 8740 Å² total; per-residue (Å²): 131,87,59,47,70,44,46,68,47,80,41,49,73,86,65,76,79,55,81,88,49,46,88,41,40,45,80,76,47,76,55,99,73,31,32,34,29,37,34,77,72,41,45,65,62,44,42,45,25,38,39,76,43,71,41,95,46,73,64,60,53,50,49,31,58,70,75,62,77,48,53,75,77,43,34,42,77,30,29,52,72,51,44,64,72,72,48,82,86,60,81,29,30,76,49,47,55,39,84,73,43,82,53,98,93,50,76,40,73,49,74,50,56,92,52,62,64,45,74,51,64,80,60,89,89,55,95,85,70,82,47,60,60,96,82,42,78,46,88,83,81,85

Sequence (142 aa):
MSMFNVRYLVVPPKMSIALQEEDNYELLSAGTGYRLYENRSSLPLAWPVQRLVSYTGIADVKEA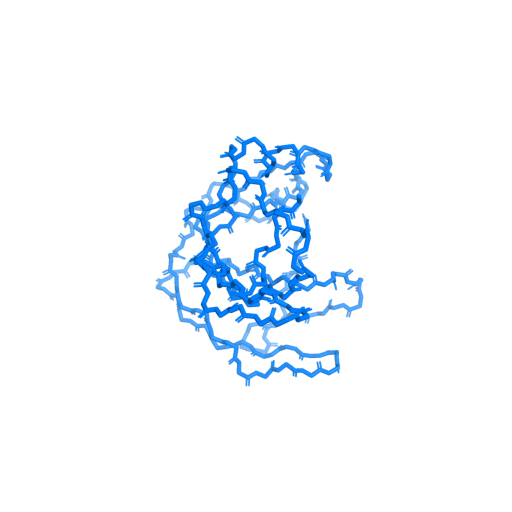MYDCSMNPGYEAAVQEDDMKKIGFPVMLSNGKVRLVEHHNGRIVLNTDFPGSGFVVVAEQYYPGWKARVDKTPVSIYQ

Secondary structure (DSSP, 8-state):
---TT--EEEE-TTP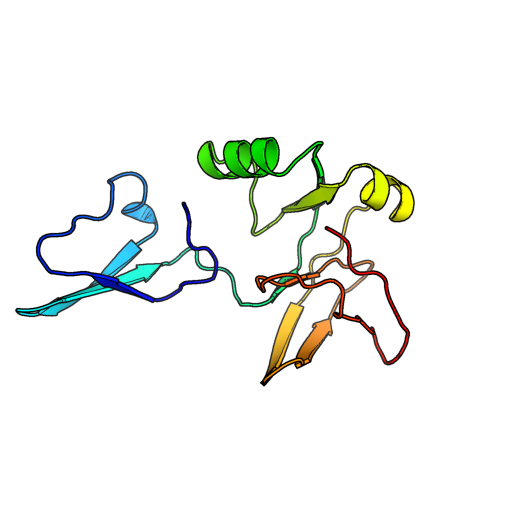PPPHHHHTTEEEEEEETTEEEEEETT---SEEEESEEEEESSHHHHHHHHHTT-S-TTTEEEEEHHHHHHH-S---PPP-EEEEEEEETTEEEEEEE-SS--EEEE-S---TT--EEETTEEE----

Radius of gyration: 17.4 Å; Cα contacts (8 Å, |Δi|>4): 218; chains: 1; bounding box: 41×31×49 Å

pLDDT: mean 87.72, std 10.19, range [44.59, 97.88]